Protein AF-A0A0S8EMF1-F1 (afdb_monomer_lite)

Secondary structure (DSSP, 8-state):
------------------------S----------PPPHHHHHHHHHHHH---SEEEEEES-TTSHHHHHH--STTEEEEEE-SSTTTT--

Sequence (91 aa):
MASTARSGMRPTCDRMLPAVLLGLAGGVWLCGTAAGQTPEGVAKGILEATGVKGGLIVHLGCGDGKVTAALHASNAYLVHGIDTDADDVAQ

Radius of gyration: 23.62 Å; chains: 1; bounding box: 60×56×42 Å

Structure (mmCIF, N/CA/C/O backbone):
data_AF-A0A0S8EMF1-F1
#
_entry.id   AF-A0A0S8EMF1-F1
#
loop_
_atom_site.group_PDB
_atom_site.id
_atom_site.type_symbol
_atom_site.label_atom_id
_atom_site.label_alt_id
_atom_site.label_comp_id
_atom_site.label_asym_id
_atom_site.label_entity_id
_atom_site.label_seq_id
_atom_site.pdbx_PDB_ins_code
_atom_site.Cartn_x
_atom_site.Cartn_y
_atom_site.Cartn_z
_atom_site.occupancy
_atom_site.B_iso_or_equiv
_atom_site.auth_seq_id
_atom_site.auth_comp_id
_atom_site.auth_asym_id
_atom_site.auth_atom_id
_atom_site.pdbx_PDB_model_num
ATOM 1 N N . MET A 1 1 ? -43.930 -18.281 -31.650 1.00 44.12 1 MET A N 1
ATOM 2 C CA . MET A 1 1 ? -42.948 -18.376 -30.547 1.00 44.12 1 MET A CA 1
ATOM 3 C C . MET A 1 1 ? -42.401 -16.964 -30.344 1.00 44.12 1 MET A C 1
ATOM 5 O O . MET A 1 1 ? -41.650 -16.511 -31.189 1.00 44.12 1 MET A O 1
ATOM 9 N N . ALA A 1 2 ? -42.998 -16.115 -29.499 1.00 43.66 2 ALA A N 1
ATOM 10 C CA . ALA A 1 2 ? -42.964 -16.158 -28.024 1.00 43.66 2 ALA A CA 1
ATOM 11 C C . ALA A 1 2 ? -41.502 -16.096 -27.524 1.00 43.66 2 ALA A C 1
ATOM 13 O O . ALA A 1 2 ? -40.764 -17.039 -27.767 1.00 43.66 2 ALA A O 1
ATOM 14 N N . SER A 1 3 ? -41.025 -14.925 -27.067 1.00 48.78 3 SER A N 1
ATOM 15 C CA . SER A 1 3 ? -41.022 -14.467 -25.650 1.00 48.78 3 SER A CA 1
ATOM 16 C C . SER A 1 3 ? -39.869 -15.123 -24.866 1.00 48.78 3 SER A C 1
ATOM 18 O O . SER A 1 3 ? -39.709 -16.328 -24.965 1.00 48.78 3 SER A O 1
ATOM 20 N N . THR A 1 4 ? -39.018 -14.457 -24.071 1.00 50.72 4 THR A N 1
ATOM 21 C CA . THR A 1 4 ? -39.059 -13.170 -23.311 1.00 50.72 4 THR A CA 1
ATOM 22 C C . THR A 1 4 ? -37.574 -12.701 -23.131 1.00 50.72 4 THR A C 1
ATOM 24 O O . THR A 1 4 ? -36.695 -13.479 -23.479 1.00 50.72 4 THR A O 1
ATOM 27 N N . ALA A 1 5 ? -37.130 -11.536 -22.624 1.00 49.34 5 ALA A N 1
ATOM 28 C CA . ALA A 1 5 ? -37.716 -10.391 -21.903 1.00 49.34 5 ALA A CA 1
ATOM 29 C C . ALA A 1 5 ? -36.920 -9.075 -22.200 1.00 49.34 5 ALA A C 1
ATOM 31 O O . ALA A 1 5 ? -35.970 -9.112 -22.971 1.00 49.34 5 ALA A O 1
ATOM 32 N N . ARG A 1 6 ? -37.380 -7.858 -21.845 1.00 52.50 6 ARG A N 1
ATOM 33 C CA . ARG A 1 6 ? -37.144 -7.049 -20.604 1.00 52.50 6 ARG A CA 1
ATOM 34 C C . ARG A 1 6 ? -35.693 -7.034 -20.081 1.00 52.50 6 ARG A C 1
ATOM 36 O O . ARG A 1 6 ? -35.101 -8.092 -19.961 1.00 52.50 6 ARG A O 1
ATOM 43 N N . SER A 1 7 ? -35.094 -5.914 -19.658 1.00 45.06 7 SER A N 1
ATOM 44 C CA . SER A 1 7 ? -35.524 -4.507 -19.454 1.00 45.06 7 SER A CA 1
ATOM 45 C C . SER A 1 7 ? -34.252 -3.641 -19.603 1.00 45.06 7 SER A C 1
ATOM 47 O O . SER A 1 7 ? -33.190 -4.098 -19.205 1.00 45.06 7 SER A O 1
ATOM 49 N N . GLY A 1 8 ? -34.198 -2.445 -20.189 1.00 43.62 8 GLY A N 1
ATOM 50 C CA . GLY A 1 8 ? -35.115 -1.313 -20.056 1.00 43.62 8 GLY A CA 1
ATOM 51 C C . GLY A 1 8 ? -34.400 -0.183 -19.300 1.00 43.62 8 GLY A C 1
ATOM 52 O O . GLY A 1 8 ? -34.669 0.034 -18.127 1.00 43.62 8 GLY A O 1
ATOM 53 N N . MET A 1 9 ? -33.454 0.496 -19.964 1.00 41.78 9 MET A N 1
ATOM 54 C CA . MET A 1 9 ? -32.686 1.619 -19.398 1.00 41.78 9 MET A CA 1
ATOM 55 C C . MET A 1 9 ? -32.366 2.672 -20.471 1.00 41.78 9 MET A C 1
ATOM 57 O O . MET A 1 9 ? -31.225 2.811 -20.901 1.00 41.78 9 MET A O 1
ATOM 61 N N . ARG A 1 10 ? -33.398 3.396 -20.918 1.00 63.53 10 ARG A N 1
ATOM 62 C CA . ARG A 1 10 ? -33.323 4.794 -21.385 1.00 63.53 10 ARG A CA 1
ATOM 63 C C . ARG A 1 10 ? -34.660 5.438 -21.017 1.00 63.53 10 ARG A C 1
ATOM 65 O O . ARG A 1 10 ? -35.697 4.952 -21.463 1.00 63.53 10 ARG A O 1
ATOM 72 N N . PRO A 1 11 ? -34.644 6.493 -20.198 1.00 45.50 11 PRO A N 1
ATOM 73 C CA . PRO A 1 11 ? -35.110 7.745 -20.766 1.00 45.50 11 PRO A CA 1
ATOM 74 C C . PRO A 1 11 ? -34.128 8.891 -20.530 1.00 45.50 11 PRO A C 1
ATOM 76 O O . PRO A 1 11 ? -33.462 9.015 -19.508 1.00 45.50 11 PRO A O 1
ATOM 79 N N . THR A 1 12 ? -34.091 9.735 -21.545 1.00 51.75 12 THR A N 1
ATOM 80 C CA . THR A 1 12 ? -33.588 11.101 -21.562 1.00 51.75 12 THR A CA 1
ATOM 81 C C . THR A 1 12 ? -33.930 11.899 -20.295 1.00 51.75 12 THR A C 1
ATOM 83 O O . THR A 1 12 ? -35.088 12.260 -20.100 1.00 51.75 12 T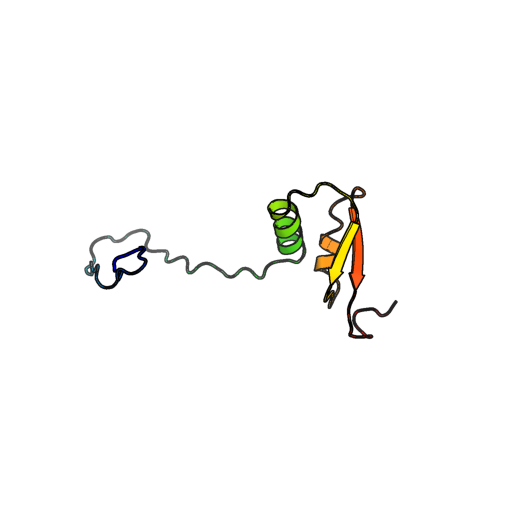HR A O 1
ATOM 86 N N . CYS A 1 13 ? -32.912 12.308 -19.534 1.00 46.00 13 CYS A N 1
ATOM 87 C CA . CYS A 1 13 ? -32.936 13.580 -18.794 1.00 46.00 13 CYS A CA 1
ATOM 88 C C . CYS A 1 13 ? -32.397 14.715 -19.688 1.00 46.00 13 CYS A C 1
ATOM 90 O O . CYS A 1 13 ? -31.542 15.499 -19.287 1.00 46.00 13 CYS A O 1
ATOM 92 N N . ASP A 1 14 ? -32.895 14.769 -20.926 1.00 46.00 14 ASP A N 1
ATOM 93 C CA . ASP A 1 14 ? -32.916 16.001 -21.715 1.00 46.00 14 ASP A CA 1
ATOM 94 C C . ASP A 1 14 ? -34.187 16.768 -21.322 1.00 46.00 14 ASP A C 1
ATOM 96 O O . ASP A 1 14 ? -35.224 16.154 -21.076 1.00 46.00 14 ASP A O 1
ATOM 100 N N . ARG A 1 1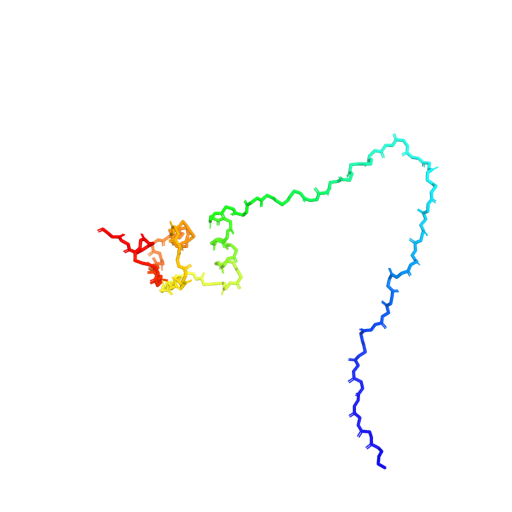5 ? -34.100 18.100 -21.272 1.00 54.72 15 ARG A N 1
ATOM 101 C CA . ARG A 1 15 ? -35.174 19.032 -20.882 1.00 54.72 15 ARG A CA 1
ATOM 102 C C . ARG A 1 15 ? -35.795 18.832 -19.489 1.00 54.72 15 ARG A C 1
ATOM 104 O O . ARG A 1 15 ? -36.953 18.447 -19.350 1.00 54.72 15 ARG A O 1
ATOM 111 N N . MET A 1 16 ? -35.132 19.404 -18.487 1.00 40.22 16 MET A N 1
ATOM 112 C CA . MET A 1 16 ? -35.840 20.343 -17.607 1.00 40.22 16 MET A CA 1
ATOM 113 C C . MET A 1 16 ? -35.043 21.642 -17.464 1.00 40.22 16 MET A C 1
ATOM 115 O O . MET A 1 16 ? -34.131 21.756 -16.651 1.00 40.22 16 MET A O 1
ATOM 119 N N . LEU A 1 17 ? -35.422 22.641 -18.271 1.00 53.00 17 LEU A N 1
ATOM 120 C CA . LEU A 1 17 ? -35.235 24.041 -17.891 1.00 53.00 17 LEU A CA 1
ATOM 121 C C . LEU A 1 17 ? -36.022 24.262 -16.588 1.00 53.00 17 LEU A C 1
ATOM 123 O O . LEU A 1 17 ? -37.174 23.834 -16.496 1.00 53.00 17 LEU A O 1
ATOM 127 N N . PRO A 1 18 ? -35.441 24.979 -15.623 1.00 41.59 18 PRO A N 1
ATOM 128 C CA . PRO A 1 18 ? -35.852 26.374 -15.537 1.00 41.59 18 PRO A CA 1
ATOM 129 C C . PRO A 1 18 ? -34.657 27.319 -15.655 1.00 41.59 18 PRO A C 1
ATOM 131 O O . PRO A 1 18 ? -33.771 27.373 -14.806 1.00 41.59 18 PRO A O 1
ATOM 134 N N . ALA A 1 19 ? -34.678 28.116 -16.719 1.00 46.09 19 ALA A N 1
ATOM 135 C CA . ALA A 1 19 ? -33.969 29.383 -16.730 1.00 46.09 19 ALA A CA 1
ATOM 136 C C . ALA A 1 19 ? -34.726 30.413 -15.865 1.00 46.09 19 ALA A C 1
ATOM 138 O O . ALA A 1 19 ? -35.898 30.228 -15.545 1.00 46.09 19 ALA A O 1
ATOM 139 N N . VAL A 1 20 ? -34.069 31.551 -15.620 1.00 47.34 20 VAL A N 1
ATOM 140 C CA . VAL A 1 20 ? -34.639 32.804 -15.082 1.00 47.34 20 VAL A CA 1
ATOM 141 C C . VAL A 1 20 ? -34.784 32.896 -13.549 1.00 47.34 20 VAL A C 1
ATOM 143 O O . VAL A 1 20 ? -35.866 32.918 -12.977 1.00 47.34 20 VAL A O 1
ATOM 146 N N . LEU A 1 21 ? -33.629 33.082 -12.903 1.00 51.38 21 LEU A N 1
ATOM 147 C CA . LEU A 1 21 ? -33.275 34.360 -12.257 1.00 51.38 21 LEU A CA 1
ATOM 148 C C . LEU A 1 21 ? -34.370 35.088 -11.441 1.00 51.38 21 LEU A C 1
ATOM 150 O O . LEU A 1 21 ? -34.948 36.058 -11.927 1.00 51.38 21 LEU A O 1
ATOM 154 N N . LEU A 1 22 ? -34.486 34.769 -10.145 1.00 55.75 22 LEU A N 1
ATOM 155 C CA . LEU A 1 22 ? -34.594 35.805 -9.102 1.00 55.75 22 LEU A CA 1
ATOM 156 C C . LEU A 1 22 ? -34.166 35.261 -7.723 1.00 55.75 22 LEU A C 1
ATOM 158 O O . LEU A 1 22 ? -34.914 34.543 -7.067 1.00 55.75 22 LEU A O 1
ATOM 162 N N . GLY A 1 23 ? -32.949 35.591 -7.277 1.00 41.81 23 GLY A N 1
ATOM 163 C CA . GLY A 1 23 ? -32.413 35.125 -5.988 1.00 41.81 23 GLY A CA 1
ATOM 164 C C . GLY A 1 23 ? -30.955 35.531 -5.769 1.00 41.81 23 GLY A C 1
ATOM 165 O O . GLY A 1 23 ? -30.039 34.816 -6.161 1.00 41.81 23 GLY A O 1
ATOM 166 N N . LEU A 1 24 ? -30.731 36.692 -5.148 1.00 56.19 24 LEU A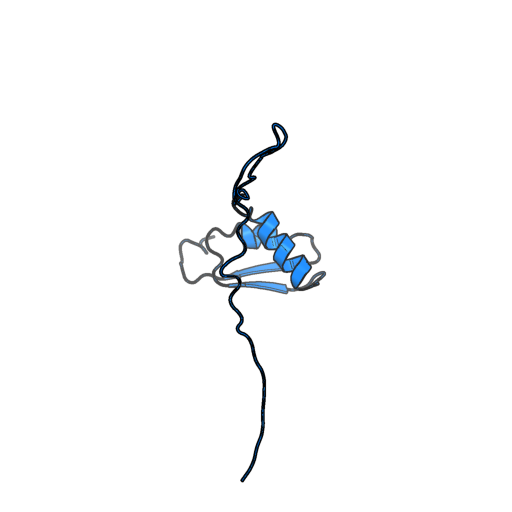 N 1
ATOM 167 C CA . LEU A 1 24 ? -29.412 37.322 -4.965 1.00 56.19 24 LEU A CA 1
ATOM 168 C C . LEU A 1 24 ? -28.595 36.740 -3.786 1.00 56.19 24 LEU A C 1
ATOM 170 O O . LEU A 1 24 ? -27.988 37.489 -3.025 1.00 56.19 24 LEU A O 1
ATOM 174 N N . ALA A 1 25 ? -28.573 35.415 -3.604 1.00 53.00 25 ALA A N 1
ATOM 175 C CA . ALA A 1 25 ? -27.785 34.776 -2.544 1.00 53.00 25 ALA A CA 1
ATOM 176 C C . ALA A 1 25 ? -27.398 33.320 -2.866 1.00 53.00 25 ALA A C 1
ATOM 178 O O . ALA A 1 25 ? -28.255 32.497 -3.169 1.00 53.00 25 ALA A O 1
ATOM 179 N N . GLY A 1 26 ? -26.111 32.984 -2.708 1.00 50.62 26 GLY A N 1
ATOM 180 C CA . GLY A 1 26 ? -25.669 31.594 -2.509 1.00 50.62 26 GLY A CA 1
ATOM 181 C C . GLY A 1 26 ? -25.330 30.757 -3.749 1.00 50.62 26 GLY A C 1
ATOM 182 O O . GLY A 1 26 ? -25.246 29.539 -3.640 1.00 50.62 26 GLY A O 1
ATOM 183 N N . GLY A 1 27 ? -25.089 31.365 -4.913 1.00 47.59 27 GLY A N 1
ATOM 184 C CA . GLY A 1 27 ? -24.731 30.660 -6.155 1.00 47.59 27 GLY A CA 1
ATOM 185 C C . GLY A 1 27 ? -23.292 30.126 -6.234 1.00 47.59 27 GLY A C 1
ATOM 186 O O . GLY A 1 27 ? -22.661 30.271 -7.279 1.00 47.59 27 GLY A O 1
ATOM 187 N N . VAL A 1 28 ? -22.748 29.530 -5.165 1.00 57.53 28 VAL A N 1
ATOM 188 C CA . VAL A 1 28 ? -21.436 28.862 -5.225 1.00 57.53 28 VAL A CA 1
ATOM 189 C C . VAL A 1 28 ? -21.600 27.539 -5.973 1.00 57.53 28 VAL A C 1
ATOM 191 O O . VAL A 1 28 ? -21.830 26.489 -5.375 1.00 57.53 28 VAL A O 1
ATOM 194 N N . TRP A 1 29 ? -21.467 27.590 -7.300 1.00 49.81 29 TRP A N 1
ATOM 195 C CA . TRP A 1 29 ? -21.198 26.405 -8.111 1.00 49.81 29 TRP A CA 1
ATOM 196 C C . TRP A 1 29 ? -19.811 25.881 -7.744 1.00 49.81 29 TRP A C 1
ATOM 198 O O . TRP A 1 29 ? -18.806 26.208 -8.375 1.00 49.81 29 TRP A O 1
ATOM 208 N N . LEU A 1 30 ? -19.766 25.065 -6.690 1.00 46.28 30 LEU A N 1
ATOM 209 C CA . LEU A 1 30 ? -18.607 24.261 -6.347 1.00 46.28 30 LEU A CA 1
ATOM 210 C C . LEU A 1 30 ? -18.473 23.181 -7.430 1.00 46.28 30 LEU A C 1
ATOM 212 O O . LEU A 1 30 ? -18.925 22.048 -7.275 1.00 46.28 30 LEU A O 1
ATOM 216 N N . CYS A 1 31 ? -17.879 23.562 -8.565 1.00 46.47 31 CYS A N 1
ATOM 217 C CA . CYS A 1 31 ? -17.281 22.610 -9.487 1.00 46.47 31 CYS A CA 1
ATOM 218 C C . CYS A 1 31 ? -16.321 21.775 -8.644 1.00 46.47 31 CYS A C 1
ATOM 220 O O . CYS A 1 31 ? -15.320 22.308 -8.161 1.00 46.47 31 CYS A O 1
ATOM 222 N N . GLY A 1 32 ? -16.697 20.519 -8.385 1.00 56.59 32 GLY A N 1
ATOM 223 C CA . GLY A 1 32 ? -16.011 19.672 -7.420 1.00 56.59 32 GLY A CA 1
ATOM 224 C C . GLY A 1 32 ? -14.523 19.666 -7.722 1.00 56.59 32 GLY A C 1
ATOM 225 O O . GLY A 1 32 ? -14.115 19.304 -8.826 1.00 56.59 32 GLY A O 1
ATOM 226 N N . THR A 1 33 ? -13.718 20.113 -6.762 1.00 48.00 33 THR A N 1
ATOM 227 C CA . THR A 1 33 ? -12.272 20.051 -6.898 1.00 48.00 33 THR A CA 1
ATOM 228 C C . THR A 1 33 ? -11.897 18.586 -7.042 1.00 48.00 33 THR A C 1
ATOM 230 O O . THR A 1 33 ? -12.093 17.789 -6.124 1.00 48.00 33 THR A O 1
ATOM 233 N N . ALA A 1 34 ? -11.334 18.229 -8.196 1.00 53.28 34 ALA A N 1
ATOM 234 C CA . ALA A 1 34 ? -10.572 17.001 -8.350 1.00 53.28 34 ALA A CA 1
ATOM 235 C C . ALA A 1 34 ? -9.286 17.152 -7.523 1.00 53.28 34 ALA A C 1
ATOM 237 O O . ALA A 1 34 ? -8.205 17.395 -8.053 1.00 53.28 34 ALA A O 1
ATOM 238 N N . ALA A 1 35 ? -9.432 17.098 -6.196 1.00 51.22 35 ALA A N 1
ATOM 239 C CA . ALA A 1 35 ? -8.319 16.998 -5.278 1.00 51.22 35 ALA A CA 1
ATOM 240 C C . ALA A 1 35 ? -7.554 15.736 -5.675 1.00 51.22 35 ALA A C 1
ATOM 242 O O . ALA A 1 35 ? -8.120 14.640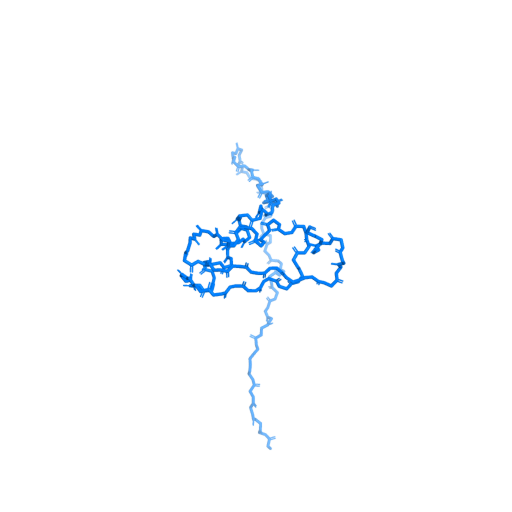 -5.635 1.00 51.22 35 ALA A O 1
ATOM 243 N N . GLY A 1 36 ? -6.308 15.910 -6.128 1.00 57.34 36 GLY A N 1
ATOM 244 C CA . GLY A 1 36 ? -5.459 14.796 -6.531 1.00 57.34 36 GLY A CA 1
ATOM 245 C C . GLY A 1 36 ? -5.445 13.771 -5.406 1.00 57.34 36 GLY A C 1
ATOM 246 O O . GLY A 1 36 ? -5.139 14.126 -4.266 1.00 57.34 36 GLY A O 1
ATOM 247 N N . GLN A 1 37 ? -5.868 12.540 -5.701 1.00 75.56 37 GLN A N 1
ATOM 248 C CA . GLN A 1 37 ? -5.993 11.529 -4.660 1.00 75.56 37 GLN A CA 1
ATOM 249 C C . GLN A 1 37 ? -4.603 11.251 -4.103 1.00 75.56 37 GLN A C 1
ATOM 251 O O . GLN A 1 37 ? -3.711 10.817 -4.831 1.00 75.56 37 GLN A O 1
ATOM 256 N N . THR A 1 38 ? -4.408 11.555 -2.821 1.00 95.44 38 THR A N 1
ATOM 257 C CA . THR A 1 38 ? -3.131 11.279 -2.168 1.00 95.44 38 THR A CA 1
ATOM 258 C C . THR A 1 38 ? -2.948 9.762 -2.070 1.00 95.44 38 THR A C 1
ATOM 260 O O . THR A 1 38 ? -3.951 9.038 -2.006 1.00 95.44 38 THR A O 1
ATOM 263 N N . PRO A 1 39 ? -1.708 9.248 -2.044 1.00 96.56 39 PRO A N 1
ATOM 264 C CA . PRO A 1 39 ? -1.459 7.810 -1.948 1.00 96.56 39 PRO A CA 1
ATOM 265 C C . PRO A 1 39 ? -2.177 7.154 -0.759 1.00 96.56 39 PRO A C 1
ATOM 267 O O . PRO A 1 39 ? -2.702 6.048 -0.875 1.00 96.56 39 PRO A O 1
ATOM 270 N N . GLU A 1 40 ? -2.294 7.878 0.355 1.00 97.19 40 GLU A N 1
ATOM 271 C CA . GLU A 1 40 ? -3.010 7.474 1.567 1.00 97.19 40 GLU A CA 1
ATOM 272 C C . GLU A 1 40 ? -4.528 7.466 1.364 1.00 97.19 40 GLU A C 1
ATOM 274 O O . GLU A 1 40 ? -5.207 6.569 1.857 1.00 97.19 40 GLU A O 1
ATOM 279 N N . GLY A 1 41 ? -5.071 8.427 0.609 1.00 97.06 41 GLY A N 1
ATOM 280 C CA . GLY A 1 41 ? -6.481 8.446 0.222 1.00 97.06 41 GLY A CA 1
ATOM 281 C C . GLY A 1 41 ? -6.858 7.257 -0.666 1.00 97.06 41 GLY A C 1
ATOM 282 O O . GLY A 1 41 ? -7.883 6.617 -0.426 1.00 97.06 41 GLY A O 1
ATOM 283 N N . VAL A 1 42 ? -6.001 6.917 -1.637 1.00 97.12 42 VAL A N 1
ATOM 284 C CA . VAL A 1 42 ? -6.163 5.738 -2.506 1.00 97.12 42 VAL A CA 1
ATOM 285 C C . VAL A 1 42 ? -6.084 4.449 -1.683 1.00 97.12 42 VAL A C 1
ATOM 287 O O . VAL A 1 42 ? -7.013 3.641 -1.713 1.00 97.12 42 VAL A O 1
ATOM 290 N N . ALA A 1 43 ? -5.016 4.273 -0.898 1.00 97.81 43 ALA A N 1
ATOM 291 C CA . ALA A 1 43 ? -4.812 3.087 -0.068 1.00 97.81 43 ALA A CA 1
ATOM 292 C C . ALA A 1 43 ? -5.950 2.884 0.945 1.00 97.81 43 ALA A C 1
ATOM 294 O O . ALA A 1 43 ? -6.483 1.779 1.070 1.00 97.81 43 ALA A O 1
ATOM 295 N N . LYS A 1 44 ? -6.392 3.958 1.613 1.00 97.62 44 LYS A N 1
ATOM 296 C CA . LYS A 1 44 ? -7.550 3.929 2.511 1.00 97.62 44 LYS A CA 1
ATOM 297 C C . LYS A 1 44 ? -8.818 3.488 1.777 1.00 97.62 44 LYS A C 1
ATOM 299 O O . LYS A 1 44 ? -9.506 2.597 2.268 1.00 97.62 44 LYS A O 1
ATOM 304 N N . GLY A 1 45 ? -9.101 4.053 0.601 1.00 97.50 45 GLY A N 1
ATOM 305 C CA . GLY A 1 45 ? -10.257 3.669 -0.213 1.00 97.50 45 GLY A CA 1
ATOM 306 C C . GLY A 1 45 ? -10.252 2.185 -0.597 1.00 97.50 45 GLY A C 1
ATOM 307 O O . GLY A 1 45 ? -11.289 1.530 -0.517 1.00 97.50 45 GLY A O 1
ATOM 308 N N . ILE A 1 46 ? -9.084 1.625 -0.931 1.00 97.06 46 ILE A N 1
ATOM 309 C CA . ILE A 1 46 ? -8.912 0.190 -1.217 1.00 97.06 46 ILE A CA 1
ATOM 310 C C . ILE A 1 46 ? -9.191 -0.660 0.034 1.00 97.06 46 ILE A C 1
ATOM 312 O O . ILE A 1 46 ? -9.952 -1.628 -0.034 1.00 97.06 46 ILE A O 1
ATOM 316 N N . LEU A 1 47 ? -8.620 -0.308 1.190 1.00 97.88 47 LEU A N 1
ATOM 317 C CA . LEU A 1 47 ? -8.818 -1.047 2.447 1.00 97.88 47 LEU A CA 1
ATOM 318 C C . LEU A 1 47 ? -10.269 -0.968 2.961 1.00 97.88 47 LEU A C 1
ATOM 320 O O . LEU A 1 47 ? -10.792 -1.939 3.510 1.00 97.88 47 LEU A O 1
ATOM 324 N N . GLU A 1 48 ? -10.944 0.166 2.761 1.00 98.00 48 GLU A N 1
ATOM 325 C CA . GLU A 1 48 ? -12.361 0.339 3.094 1.00 98.00 48 GLU A CA 1
ATOM 326 C C . GLU A 1 48 ? -13.269 -0.457 2.146 1.00 98.00 48 GLU A C 1
ATOM 328 O O . GLU A 1 48 ? -14.135 -1.191 2.621 1.00 98.00 48 GLU A O 1
ATOM 333 N N . ALA A 1 49 ? -13.039 -0.387 0.829 1.00 98.19 49 ALA A N 1
ATOM 334 C CA . ALA A 1 49 ? -13.850 -1.085 -0.172 1.00 98.19 49 ALA A CA 1
ATOM 335 C C . ALA A 1 49 ? -13.687 -2.616 -0.137 1.00 98.19 49 ALA A C 1
ATOM 337 O O . ALA A 1 49 ? -14.649 -3.344 -0.375 1.00 98.19 49 ALA A O 1
ATOM 338 N N . THR A 1 50 ? -12.484 -3.114 0.165 1.00 97.50 50 THR A N 1
ATOM 339 C CA . THR A 1 50 ? -12.215 -4.559 0.291 1.00 97.50 50 THR A CA 1
ATOM 340 C C . THR A 1 50 ? -12.592 -5.123 1.661 1.00 97.50 50 THR A C 1
ATOM 342 O O . THR A 1 50 ? -12.776 -6.330 1.800 1.00 97.50 50 THR A O 1
ATOM 345 N N . GLY A 1 51 ? -12.686 -4.276 2.692 1.00 97.50 51 GLY A N 1
ATOM 346 C CA . GLY A 1 51 ? -12.999 -4.686 4.061 1.00 97.50 51 GLY A CA 1
ATOM 347 C C . GLY A 1 51 ? -11.895 -5.483 4.769 1.00 97.50 51 GLY A C 1
ATOM 348 O O . GLY A 1 51 ? -12.078 -5.846 5.933 1.00 97.50 51 GLY A O 1
ATOM 349 N N . VAL A 1 52 ? -10.753 -5.723 4.116 1.00 96.62 52 VAL A N 1
ATOM 350 C CA . VAL A 1 52 ? -9.608 -6.473 4.657 1.00 96.62 52 VAL A CA 1
ATOM 351 C C . VAL A 1 52 ? -9.065 -5.775 5.914 1.00 96.62 52 VAL A C 1
ATOM 353 O O . VAL A 1 52 ? -9.113 -4.549 6.028 1.00 96.62 52 VAL A O 1
ATOM 356 N N . LYS A 1 53 ? -8.608 -6.565 6.898 1.00 96.69 53 LYS A N 1
ATOM 357 C CA . LYS A 1 53 ? -8.111 -6.083 8.209 1.00 96.69 53 LYS A CA 1
ATOM 358 C C . LYS A 1 53 ? -6.672 -6.505 8.534 1.00 96.69 53 LYS A C 1
ATOM 360 O O . LYS A 1 53 ? -6.195 -6.244 9.634 1.00 96.69 53 LYS A O 1
ATOM 365 N N . GLY A 1 54 ? -6.006 -7.162 7.590 1.00 96.62 54 GLY A N 1
ATOM 366 C CA . GLY A 1 54 ? -4.636 -7.655 7.688 1.00 96.62 54 GLY A CA 1
ATOM 367 C C . GLY A 1 54 ? -4.365 -8.740 6.643 1.00 96.62 54 GLY A C 1
ATOM 368 O O . GLY A 1 54 ? -5.272 -9.127 5.904 1.00 96.62 54 GLY A O 1
ATOM 369 N N . GLY A 1 55 ? -3.136 -9.250 6.607 1.00 97.88 55 GLY A N 1
ATOM 370 C CA . GLY A 1 55 ? -2.678 -10.272 5.663 1.00 97.88 55 GLY A CA 1
ATOM 371 C C . GLY A 1 55 ? -1.757 -9.720 4.57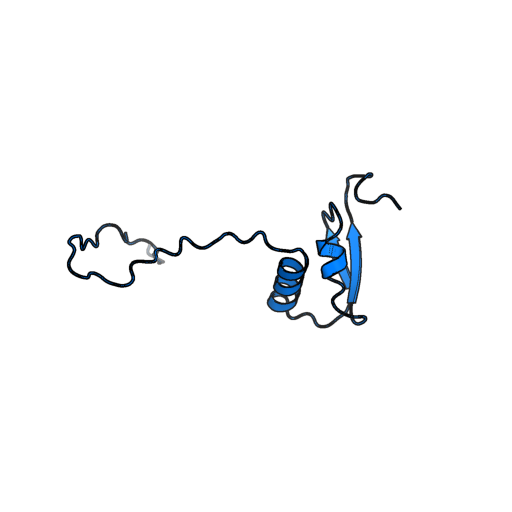2 1.00 97.88 55 GLY A C 1
ATOM 372 O O . GLY A 1 55 ? -1.188 -8.640 4.711 1.00 97.88 55 GLY A O 1
ATOM 373 N N . LEU A 1 56 ? -1.588 -10.491 3.496 1.00 98.25 56 LEU A N 1
ATOM 374 C CA . LEU A 1 56 ? -0.744 -10.132 2.356 1.00 98.25 56 LEU A CA 1
ATOM 375 C C . LEU A 1 56 ? -1.510 -9.248 1.360 1.00 98.25 56 LEU A C 1
ATOM 377 O O . LEU A 1 56 ? -2.578 -9.632 0.888 1.00 98.25 56 LEU A O 1
ATOM 381 N N . ILE A 1 57 ? -0.918 -8.116 0.986 1.00 98.31 57 ILE A N 1
ATOM 382 C CA . ILE A 1 57 ? -1.340 -7.285 -0.144 1.00 98.31 57 ILE A CA 1
ATOM 383 C C . ILE A 1 57 ? -0.217 -7.291 -1.184 1.00 98.31 57 ILE A C 1
ATOM 385 O O . ILE A 1 57 ? 0.929 -6.981 -0.865 1.00 98.31 57 ILE A O 1
ATOM 389 N N . VAL A 1 58 ? -0.548 -7.618 -2.433 1.00 97.81 58 VAL A N 1
ATOM 390 C CA . VAL A 1 58 ? 0.374 -7.496 -3.571 1.00 97.81 58 VAL A CA 1
ATOM 391 C C . VAL A 1 58 ? -0.119 -6.365 -4.468 1.00 97.81 58 VAL A C 1
ATOM 393 O O . VAL A 1 58 ? -1.194 -6.476 -5.059 1.00 97.81 58 VAL A O 1
ATOM 396 N N . HIS A 1 59 ? 0.648 -5.280 -4.563 1.00 97.31 59 HIS A N 1
ATOM 397 C CA . HIS A 1 59 ? 0.384 -4.195 -5.505 1.00 97.31 59 HIS A CA 1
ATOM 398 C C . HIS A 1 59 ? 1.114 -4.497 -6.814 1.00 97.31 59 HIS A C 1
ATOM 400 O O . HIS A 1 59 ? 2.336 -4.411 -6.888 1.00 97.31 59 HIS A O 1
ATOM 406 N N . LEU A 1 60 ? 0.353 -4.859 -7.845 1.00 97.06 60 LEU A N 1
ATOM 407 C CA . LEU A 1 60 ? 0.852 -5.016 -9.213 1.00 97.06 60 LEU A CA 1
ATOM 408 C C . LEU A 1 60 ? 0.871 -3.646 -9.900 1.00 97.06 60 LEU A C 1
ATOM 410 O O . LEU A 1 60 ? -0.077 -2.884 -9.705 1.00 97.06 60 LEU A O 1
ATOM 414 N N . GLY A 1 61 ? 1.907 -3.335 -10.681 1.00 96.62 61 GLY A N 1
ATOM 415 C CA . GLY A 1 61 ? 2.082 -1.993 -11.252 1.00 96.62 61 GLY A CA 1
ATOM 416 C C . GLY A 1 61 ? 2.323 -0.967 -10.143 1.00 96.62 61 GLY A C 1
ATOM 417 O O . GLY A 1 61 ? 1.518 -0.058 -9.948 1.00 96.62 61 GLY A O 1
ATOM 418 N N . CYS A 1 62 ? 3.346 -1.223 -9.328 1.00 95.88 62 CYS A N 1
ATOM 419 C CA . CYS A 1 62 ? 3.697 -0.466 -8.131 1.00 95.88 62 CYS A CA 1
ATOM 420 C C . CYS A 1 62 ? 4.112 0.987 -8.432 1.00 95.88 62 CYS A C 1
ATOM 422 O O . CYS A 1 62 ? 3.860 1.862 -7.596 1.00 95.88 62 CYS A O 1
ATOM 424 N N . GLY A 1 63 ? 4.724 1.245 -9.595 1.00 95.88 63 GLY A N 1
ATOM 425 C CA . GLY A 1 63 ? 5.288 2.548 -9.951 1.00 95.88 63 GLY A CA 1
ATOM 426 C C . GLY A 1 63 ? 6.193 3.107 -8.847 1.00 95.88 63 GLY A C 1
ATOM 427 O O . GLY A 1 63 ? 6.922 2.367 -8.189 1.00 95.88 63 GLY A O 1
ATOM 428 N N . ASP A 1 64 ? 6.021 4.395 -8.528 1.00 95.06 64 ASP A N 1
ATOM 429 C CA . ASP A 1 64 ? 6.780 5.105 -7.481 1.00 95.06 64 ASP A CA 1
ATOM 430 C C . ASP A 1 64 ? 6.600 4.586 -6.036 1.00 95.06 64 ASP A C 1
ATOM 432 O O . ASP A 1 64 ? 7.148 5.160 -5.089 1.00 95.06 64 ASP A O 1
ATOM 436 N N . GLY A 1 65 ? 5.795 3.538 -5.842 1.00 95.81 65 GLY A N 1
ATOM 437 C CA . GLY A 1 65 ? 5.642 2.821 -4.584 1.00 95.81 65 GLY A CA 1
ATOM 438 C C . GLY A 1 65 ? 4.899 3.568 -3.481 1.00 95.81 65 GLY A C 1
ATOM 439 O O . GLY A 1 65 ? 4.687 2.990 -2.413 1.00 95.81 65 GLY A O 1
ATOM 440 N N . LYS A 1 66 ? 4.435 4.808 -3.689 1.00 97.12 66 LYS A N 1
ATOM 441 C CA . LYS A 1 66 ? 3.777 5.578 -2.618 1.00 97.12 66 LYS A CA 1
ATOM 442 C C . LYS A 1 66 ? 2.455 4.954 -2.177 1.00 97.12 66 LYS A C 1
ATOM 444 O O . LYS A 1 66 ? 2.166 4.919 -0.982 1.00 97.12 66 LYS A O 1
ATOM 449 N N . VAL A 1 67 ? 1.663 4.426 -3.115 1.00 97.44 67 VAL A N 1
ATOM 450 C CA . VAL A 1 67 ? 0.416 3.706 -2.789 1.00 97.44 67 VAL A CA 1
ATOM 451 C C . VAL A 1 67 ? 0.737 2.382 -2.090 1.00 97.44 67 VAL A C 1
ATOM 453 O O . VAL A 1 67 ? 0.104 2.051 -1.092 1.00 97.44 67 VAL A O 1
ATOM 456 N N . THR A 1 68 ? 1.771 1.666 -2.539 1.00 97.69 68 THR A N 1
ATOM 457 C CA . THR A 1 68 ? 2.279 0.438 -1.899 1.00 97.69 68 THR A CA 1
ATOM 458 C C . THR A 1 68 ? 2.703 0.684 -0.449 1.00 97.69 68 THR A C 1
ATOM 460 O O . THR A 1 68 ? 2.297 -0.060 0.441 1.00 97.69 68 THR A O 1
ATOM 463 N N . ALA A 1 69 ? 3.440 1.763 -0.179 1.00 97.44 69 ALA A N 1
ATOM 464 C CA . ALA A 1 69 ? 3.801 2.168 1.177 1.00 97.44 69 ALA A CA 1
ATOM 465 C C . ALA A 1 69 ? 2.560 2.528 2.016 1.00 97.44 69 ALA A C 1
ATOM 467 O O . ALA A 1 69 ? 2.425 2.074 3.151 1.00 97.44 69 ALA A O 1
ATOM 468 N N . ALA A 1 70 ? 1.616 3.284 1.448 1.00 98.00 70 ALA A N 1
ATOM 469 C CA . ALA A 1 70 ? 0.393 3.692 2.137 1.00 98.00 70 ALA A CA 1
ATOM 470 C C . ALA A 1 70 ? -0.585 2.531 2.431 1.00 98.00 70 ALA A C 1
ATOM 472 O O . ALA A 1 70 ? -1.371 2.614 3.376 1.00 98.00 70 ALA A O 1
ATOM 473 N N . LEU A 1 71 ? -0.526 1.431 1.669 1.00 98.19 71 LEU A N 1
ATOM 474 C CA . LEU A 1 71 ? -1.281 0.202 1.947 1.00 98.19 71 LEU A CA 1
ATOM 475 C C . LEU A 1 71 ? -0.802 -0.506 3.229 1.00 98.19 71 LEU A C 1
ATOM 477 O O . LEU A 1 71 ? -1.581 -1.244 3.835 1.00 98.19 71 LEU A O 1
ATOM 481 N N . HIS A 1 72 ? 0.423 -0.244 3.706 1.00 98.00 72 HIS A N 1
ATOM 482 C CA . HIS A 1 72 ? 0.901 -0.692 5.020 1.00 98.00 72 HIS A CA 1
ATOM 483 C C . HIS A 1 72 ? 0.354 0.227 6.136 1.00 98.00 72 HIS A C 1
ATOM 485 O O . HIS A 1 72 ? 1.082 0.897 6.870 1.00 98.00 72 HIS A O 1
ATOM 491 N N . ALA A 1 73 ? -0.974 0.259 6.274 1.00 96.88 73 ALA A N 1
ATOM 492 C CA . ALA A 1 73 ? -1.671 1.099 7.250 1.00 96.88 73 ALA A CA 1
ATOM 493 C C . ALA A 1 73 ? -1.460 0.654 8.716 1.00 96.88 73 ALA A C 1
ATOM 495 O O . ALA A 1 73 ? -1.754 1.408 9.644 1.00 96.88 73 ALA A O 1
ATOM 496 N N . SER A 1 74 ? -0.984 -0.576 8.942 1.00 97.12 74 SER A N 1
ATOM 497 C CA . SER A 1 74 ? -0.563 -1.098 10.249 1.00 97.12 74 SER A CA 1
ATOM 498 C C . SER A 1 74 ? 0.253 -2.388 10.095 1.00 97.12 74 SER A C 1
ATOM 500 O O . SER A 1 74 ? 0.208 -3.034 9.050 1.00 97.12 74 SER A O 1
ATOM 502 N N . ASN A 1 75 ? 0.901 -2.839 11.174 1.00 97.75 75 ASN A N 1
ATOM 503 C CA . ASN A 1 75 ? 1.630 -4.117 11.227 1.00 97.75 75 ASN A CA 1
ATOM 504 C C . ASN A 1 75 ? 0.744 -5.371 11.029 1.00 97.75 75 ASN A C 1
ATOM 506 O O . ASN A 1 75 ? 1.252 -6.488 11.082 1.00 97.75 75 ASN A O 1
ATOM 510 N N . ALA A 1 76 ? -0.574 -5.222 10.846 1.00 98.00 76 ALA A N 1
ATOM 511 C CA . ALA A 1 76 ? -1.442 -6.330 10.451 1.00 98.00 76 ALA A CA 1
ATOM 512 C C . ALA A 1 76 ? -1.276 -6.704 8.966 1.00 98.00 76 ALA A C 1
ATOM 514 O O . ALA A 1 76 ? -1.715 -7.781 8.563 1.00 98.00 76 ALA A O 1
ATOM 515 N N . TYR A 1 77 ? -0.671 -5.829 8.157 1.00 98.44 77 TYR A N 1
ATOM 516 C CA . TYR A 1 77 ? -0.487 -6.009 6.721 1.00 98.44 77 TYR A CA 1
ATOM 517 C C . TYR A 1 77 ? 0.976 -6.294 6.386 1.00 98.44 77 TYR A C 1
ATOM 519 O O . TYR A 1 77 ? 1.876 -5.632 6.893 1.00 98.44 77 TYR A O 1
ATOM 527 N N . LEU A 1 78 ? 1.208 -7.232 5.472 1.00 98.38 78 LEU A N 1
ATOM 528 C CA . LEU A 1 78 ? 2.471 -7.360 4.753 1.00 98.38 78 LEU A CA 1
ATOM 529 C C . LEU A 1 78 ? 2.202 -6.938 3.312 1.00 98.38 78 LEU A C 1
ATOM 531 O O . LEU A 1 78 ? 1.317 -7.498 2.667 1.00 98.38 78 LEU A O 1
ATOM 535 N N . VAL A 1 79 ? 2.925 -5.935 2.819 1.00 98.06 79 VAL A N 1
ATOM 536 C CA . VAL A 1 79 ? 2.697 -5.374 1.483 1.00 98.06 79 VAL A CA 1
ATOM 537 C C . VAL A 1 79 ? 3.918 -5.615 0.608 1.00 98.06 79 VAL A C 1
ATOM 539 O O . VAL A 1 79 ? 5.047 -5.401 1.043 1.00 98.06 79 VAL A O 1
ATOM 542 N N . HIS A 1 80 ? 3.685 -6.059 -0.623 1.00 97.75 80 HIS A N 1
ATOM 543 C CA . HIS A 1 80 ? 4.723 -6.270 -1.621 1.00 97.75 80 HIS A CA 1
ATOM 544 C C . HIS A 1 80 ? 4.338 -5.568 -2.926 1.00 97.75 80 HIS A C 1
ATOM 546 O O . HIS A 1 80 ? 3.258 -5.809 -3.468 1.00 97.75 80 HIS A O 1
ATOM 552 N N . GLY A 1 81 ? 5.207 -4.681 -3.409 1.00 96.56 81 GLY A N 1
ATOM 553 C CA . GLY A 1 81 ? 5.088 -4.074 -4.731 1.00 96.56 81 GLY A CA 1
ATOM 554 C C . GLY A 1 81 ? 5.755 -4.954 -5.781 1.00 96.56 81 GLY A C 1
ATOM 555 O O . GLY A 1 81 ? 6.847 -5.465 -5.544 1.00 96.56 81 GLY A O 1
ATOM 556 N N . ILE A 1 82 ? 5.101 -5.131 -6.925 1.00 97.56 82 ILE A N 1
ATOM 557 C CA . ILE A 1 82 ? 5.670 -5.766 -8.114 1.00 97.56 82 ILE A CA 1
ATOM 558 C C . ILE A 1 82 ? 5.454 -4.813 -9.285 1.00 97.56 82 ILE A C 1
ATOM 560 O O . ILE A 1 82 ? 4.310 -4.484 -9.610 1.00 97.56 82 ILE A O 1
ATOM 564 N N . ASP A 1 83 ? 6.540 -4.422 -9.943 1.00 97.56 83 ASP A N 1
ATOM 565 C CA . ASP A 1 83 ? 6.503 -3.763 -11.245 1.00 97.56 83 ASP A CA 1
ATOM 566 C C . ASP A 1 83 ? 7.300 -4.551 -12.294 1.00 97.56 83 ASP A C 1
ATOM 568 O O . ASP A 1 83 ? 8.051 -5.476 -11.975 1.00 97.56 83 ASP A O 1
ATOM 572 N N . THR A 1 84 ? 7.070 -4.212 -13.557 1.00 97.88 84 THR A N 1
ATOM 573 C CA . THR A 1 84 ? 7.842 -4.678 -14.710 1.00 97.88 84 THR A CA 1
ATOM 574 C C . THR A 1 84 ? 8.962 -3.719 -15.096 1.00 97.88 84 THR A C 1
ATOM 576 O O . THR A 1 84 ? 9.901 -4.161 -15.758 1.00 97.88 84 THR A O 1
ATOM 579 N N . ASP A 1 85 ? 8.873 -2.440 -14.715 1.00 97.75 85 ASP A N 1
ATOM 580 C CA . ASP A 1 85 ? 9.998 -1.518 -14.862 1.00 97.75 85 ASP A CA 1
ATOM 581 C C . ASP A 1 85 ? 11.063 -1.814 -13.793 1.00 97.75 85 ASP A C 1
ATOM 583 O O . ASP A 1 85 ? 10.749 -2.030 -12.622 1.00 97.75 85 ASP A O 1
ATOM 587 N N . ALA A 1 86 ? 12.328 -1.862 -14.211 1.00 96.75 86 ALA A N 1
ATOM 588 C CA . ALA A 1 86 ? 13.457 -2.117 -13.325 1.00 96.75 86 ALA A CA 1
ATOM 589 C C . ALA A 1 86 ? 13.776 -0.906 -12.436 1.00 96.75 86 ALA A C 1
ATOM 591 O O . ALA A 1 86 ? 14.250 -1.098 -11.316 1.00 96.75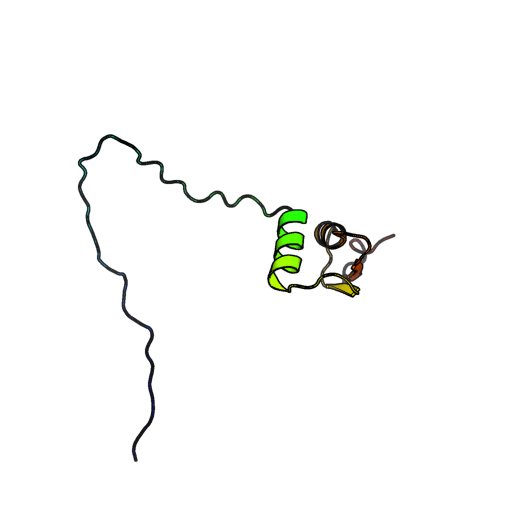 86 ALA A O 1
ATOM 592 N N . ASP A 1 87 ? 13.496 0.313 -12.908 1.00 96.81 87 ASP A N 1
ATOM 593 C CA . ASP A 1 87 ? 13.754 1.543 -12.156 1.00 96.81 87 ASP A CA 1
ATOM 594 C C . ASP A 1 87 ? 12.760 1.699 -10.986 1.00 96.81 87 ASP A C 1
ATOM 596 O O . ASP A 1 87 ? 13.152 2.128 -9.900 1.00 96.81 87 ASP A O 1
ATOM 600 N N . ASP A 1 88 ? 11.506 1.256 -11.158 1.00 95.31 88 ASP A N 1
ATOM 601 C CA . ASP A 1 88 ? 10.456 1.281 -10.120 1.00 95.31 88 ASP A CA 1
ATOM 602 C C . ASP A 1 88 ? 10.632 0.198 -9.029 1.00 95.31 88 ASP A C 1
ATOM 604 O O . ASP A 1 88 ? 10.045 0.298 -7.948 1.00 95.31 88 ASP A O 1
ATOM 608 N N . VAL A 1 89 ? 11.447 -0.839 -9.275 1.00 94.19 89 VAL A N 1
ATOM 609 C CA . VAL A 1 89 ? 11.737 -1.923 -8.305 1.00 94.19 89 VAL A CA 1
ATOM 610 C C . VAL A 1 89 ? 13.197 -1.981 -7.850 1.00 94.19 89 VAL A C 1
ATOM 612 O O . VAL A 1 89 ? 13.583 -2.920 -7.149 1.00 94.19 89 VAL A O 1
ATOM 615 N N . ALA A 1 90 ? 14.018 -0.998 -8.224 1.00 90.25 90 ALA A N 1
ATOM 616 C CA . ALA A 1 90 ? 15.396 -0.900 -7.761 1.00 90.25 90 ALA A CA 1
ATOM 617 C C . ALA A 1 90 ? 15.466 -0.802 -6.217 1.00 90.25 90 ALA A C 1
ATOM 619 O O . ALA A 1 90 ? 14.601 -0.205 -5.568 1.00 90.25 90 ALA A O 1
ATOM 620 N N . GLN A 1 91 ? 16.489 -1.423 -5.620 1.00 71.38 91 GLN A N 1
ATOM 621 C CA . GLN A 1 91 ? 16.734 -1.490 -4.169 1.00 71.38 91 GLN A CA 1
ATOM 622 C C . GLN A 1 91 ? 18.182 -1.102 -3.855 1.00 71.38 91 GLN A C 1
ATOM 624 O O . GLN A 1 91 ? 19.076 -1.593 -4.581 1.00 71.38 91 GLN A O 1
#

Foldseek 3Di:
DDDDDDDDDDDDPPDDDDDDDDDPDDPPPCPDPPPPQFLLNVLVVVCVVVVDDADEDEAEQCACVSVQVNVCVDPRYDGHYDYPDCVSVPD

pLDDT: mean 77.69, std 23.42, range [40.22, 98.44]